Protein AF-A0A5C6TN48-F1 (afdb_monomer_lite)

Structure (mmCIF, N/CA/C/O backbone):
data_AF-A0A5C6TN48-F1
#
_entry.id   AF-A0A5C6TN48-F1
#
loop_
_atom_site.group_PDB
_atom_site.id
_atom_site.type_symbol
_atom_site.label_atom_id
_atom_site.label_alt_id
_atom_site.label_comp_id
_atom_site.label_asym_id
_atom_site.label_entity_id
_atom_site.label_seq_id
_atom_site.pdbx_PDB_ins_code
_atom_site.Cartn_x
_atom_site.Cartn_y
_atom_site.Cartn_z
_atom_site.occupancy
_atom_site.B_iso_or_equiv
_atom_site.auth_seq_id
_atom_site.auth_comp_id
_atom_site.auth_asym_id
_atom_site.auth_atom_id
_atom_site.pdbx_PDB_model_num
ATOM 1 N N . MET A 1 1 ? 13.654 4.649 -17.788 1.00 56.06 1 MET A N 1
ATOM 2 C CA . MET A 1 1 ? 13.158 5.630 -16.791 1.00 56.06 1 MET A CA 1
ATOM 3 C C . MET A 1 1 ? 13.043 4.941 -15.436 1.00 56.06 1 MET A C 1
ATOM 5 O O . MET A 1 1 ? 12.316 3.961 -15.335 1.00 56.06 1 MET A O 1
ATOM 9 N N . LYS A 1 2 ? 13.789 5.384 -14.416 1.00 65.75 2 LYS A N 1
ATOM 10 C CA . LYS A 1 2 ? 13.755 4.782 -13.071 1.00 65.75 2 LYS A CA 1
ATOM 11 C C . LYS A 1 2 ? 12.510 5.300 -12.344 1.00 65.75 2 LYS A C 1
ATOM 13 O O . LYS A 1 2 ? 12.478 6.454 -11.927 1.00 65.75 2 LYS A O 1
ATOM 18 N N . VAL A 1 3 ? 11.457 4.489 -12.268 1.00 69.12 3 VAL A N 1
ATOM 19 C CA . VAL A 1 3 ? 10.234 4.854 -11.536 1.00 69.12 3 VAL A CA 1
ATOM 20 C C . VAL A 1 3 ? 10.552 4.872 -10.049 1.00 69.12 3 VAL A C 1
ATOM 22 O O . VAL A 1 3 ? 10.960 3.856 -9.488 1.00 69.12 3 VAL A O 1
ATOM 25 N N . LYS A 1 4 ? 10.396 6.039 -9.419 1.00 80.94 4 LYS A N 1
ATOM 26 C CA . LYS A 1 4 ? 10.562 6.157 -7.972 1.00 80.94 4 LYS A CA 1
ATOM 27 C C . LYS A 1 4 ? 9.486 5.307 -7.285 1.00 80.94 4 LYS A C 1
ATOM 29 O O . LYS A 1 4 ? 8.317 5.398 -7.673 1.00 80.94 4 LYS A O 1
ATOM 34 N N . PRO A 1 5 ? 9.853 4.467 -6.306 1.00 86.81 5 PRO A N 1
ATOM 35 C CA . PRO A 1 5 ? 8.863 3.798 -5.485 1.00 86.81 5 PRO A CA 1
ATOM 36 C C . PRO A 1 5 ? 8.024 4.848 -4.754 1.00 86.81 5 PRO A C 1
ATOM 38 O O . PRO A 1 5 ? 8.564 5.817 -4.229 1.00 86.81 5 PRO A O 1
ATOM 41 N N . LYS A 1 6 ? 6.703 4.667 -4.765 1.00 89.88 6 LYS A N 1
ATOM 42 C CA . LYS A 1 6 ? 5.749 5.561 -4.101 1.00 89.88 6 LYS A CA 1
ATOM 43 C C . LYS A 1 6 ? 5.365 5.025 -2.726 1.00 89.88 6 LYS A C 1
ATOM 45 O O . LYS A 1 6 ? 5.099 5.803 -1.821 1.00 89.88 6 LYS A O 1
ATOM 50 N N . TYR A 1 7 ? 5.375 3.705 -2.580 1.00 92.25 7 TYR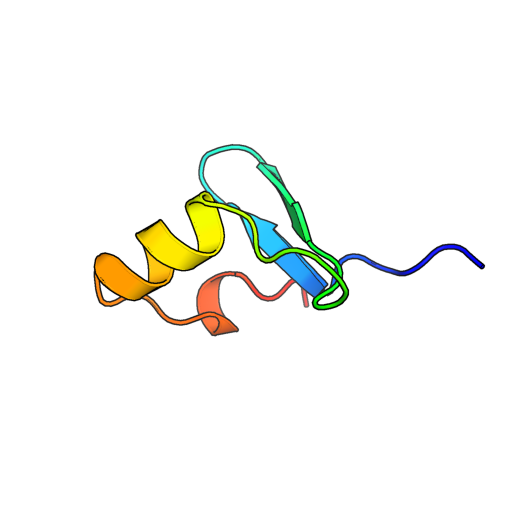 A N 1
ATOM 51 C CA . TYR A 1 7 ? 5.015 2.995 -1.367 1.00 92.25 7 TYR A CA 1
ATOM 52 C C . TYR A 1 7 ? 6.178 2.122 -0.889 1.00 92.25 7 TYR A C 1
ATOM 54 O O . TYR A 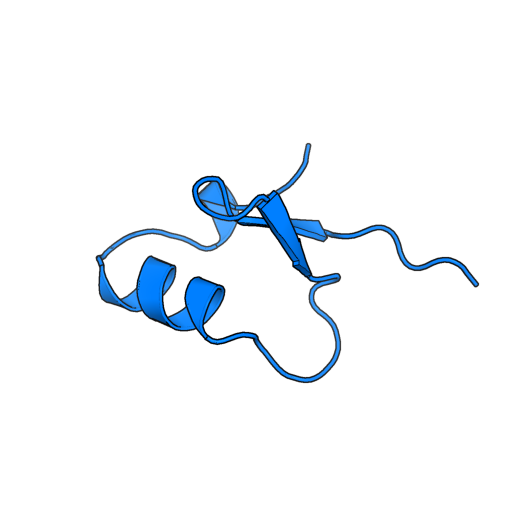1 7 ? 6.908 1.562 -1.711 1.00 92.25 7 TYR A O 1
ATOM 62 N N . ARG A 1 8 ? 6.325 1.969 0.424 1.00 91.50 8 ARG A N 1
ATOM 63 C CA . ARG A 1 8 ? 7.272 1.089 1.099 1.00 91.50 8 ARG A CA 1
A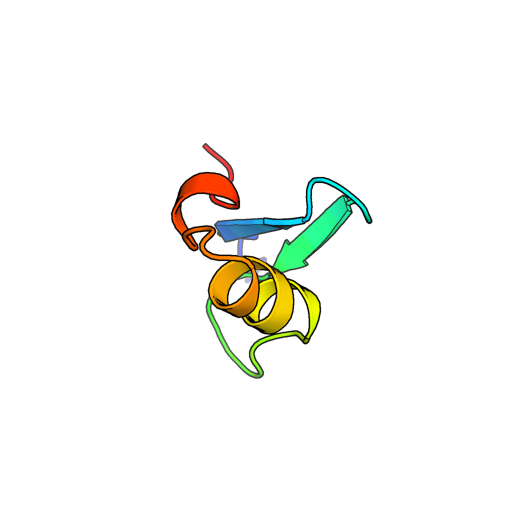TOM 64 C C . ARG A 1 8 ? 6.587 0.358 2.240 1.00 91.50 8 ARG A C 1
ATOM 66 O O . ARG A 1 8 ? 5.871 0.955 3.036 1.00 91.50 8 ARG A O 1
ATOM 73 N N . ASP A 1 9 ? 6.861 -0.930 2.320 1.00 90.31 9 ASP A N 1
ATOM 74 C CA . ASP A 1 9 ? 6.456 -1.783 3.416 1.00 90.31 9 ASP A CA 1
ATOM 75 C C . ASP A 1 9 ? 7.357 -1.538 4.639 1.00 90.31 9 ASP A C 1
ATOM 77 O O . ASP A 1 9 ? 8.578 -1.702 4.525 1.00 90.31 9 ASP A O 1
ATOM 81 N N . PRO A 1 10 ? 6.811 -1.151 5.804 1.00 84.69 10 PRO A N 1
ATOM 82 C CA . PRO A 1 10 ? 7.603 -0.934 7.010 1.00 84.69 10 PRO A CA 1
ATOM 83 C C . PRO A 1 10 ? 8.113 -2.236 7.641 1.00 84.69 10 PRO A C 1
ATOM 85 O O . PRO A 1 10 ? 9.102 -2.187 8.365 1.00 84.69 10 PRO A O 1
ATOM 88 N N . GLN A 1 11 ? 7.481 -3.385 7.372 1.00 86.44 11 GLN A N 1
ATOM 89 C CA . GLN A 1 11 ? 7.926 -4.676 7.911 1.00 86.44 11 GLN A CA 1
ATOM 90 C C . GLN A 1 11 ? 9.061 -5.298 7.093 1.00 86.4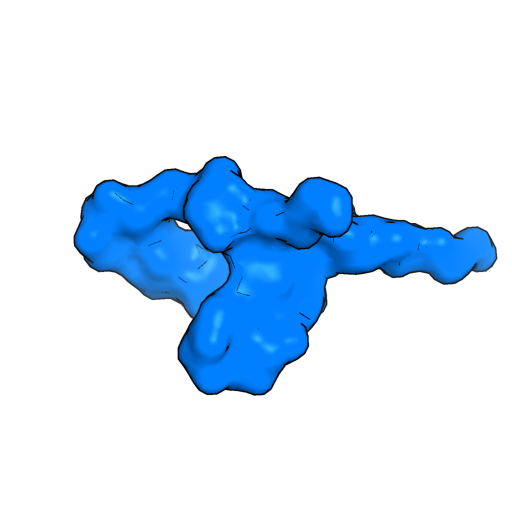4 11 GLN A C 1
ATOM 92 O O . GLN A 1 11 ? 10.094 -5.658 7.647 1.00 86.44 11 GLN A O 1
ATOM 97 N N . SER A 1 12 ? 8.885 -5.420 5.778 1.00 87.25 12 SER A N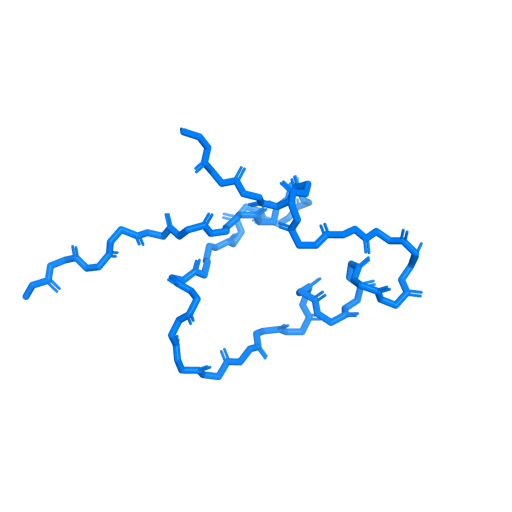 1
ATOM 98 C CA . SER A 1 12 ? 9.813 -6.139 4.891 1.00 87.25 12 SER A CA 1
ATOM 99 C C . SER A 1 12 ? 10.767 -5.206 4.145 1.00 87.25 12 SER A C 1
ATOM 101 O O . SER A 1 12 ? 11.713 -5.660 3.509 1.00 87.25 12 SER A O 1
ATOM 103 N N . GLY A 1 13 ? 10.501 -3.896 4.135 1.00 88.50 13 GLY A N 1
ATOM 104 C CA . GLY A 1 13 ? 11.270 -2.924 3.356 1.00 88.50 13 GLY A CA 1
ATOM 105 C C . GLY A 1 13 ? 11.003 -2.961 1.847 1.00 88.50 13 GLY A C 1
ATOM 106 O O . GLY A 1 13 ? 11.630 -2.198 1.110 1.00 88.50 13 GLY A O 1
ATOM 107 N N . HIS A 1 14 ? 10.076 -3.806 1.382 1.00 90.94 14 HIS A N 1
ATOM 108 C CA . HIS A 1 14 ? 9.664 -3.873 -0.018 1.00 90.94 14 HIS A CA 1
ATOM 109 C C . HIS A 1 14 ? 9.098 -2.546 -0.497 1.00 90.94 14 HIS A C 1
ATOM 111 O O . HIS A 1 14 ? 8.480 -1.812 0.263 1.00 90.94 14 HIS A O 1
ATOM 117 N N . THR A 1 15 ? 9.280 -2.239 -1.777 1.00 91.56 15 THR A N 1
ATOM 118 C CA . THR A 1 15 ? 8.789 -0.987 -2.349 1.00 91.56 15 THR A CA 1
ATOM 119 C C . THR A 1 15 ? 7.904 -1.235 -3.558 1.00 91.56 15 THR A C 1
ATOM 121 O O . THR A 1 15 ? 8.086 -2.198 -4.300 1.00 91.56 15 THR A O 1
ATOM 124 N N . TRP A 1 16 ? 6.913 -0.368 -3.748 1.00 91.38 16 TRP A N 1
ATOM 125 C CA . TRP A 1 16 ? 5.992 -0.421 -4.872 1.00 91.38 16 TRP A CA 1
ATOM 126 C C . TRP A 1 16 ? 5.802 0.967 -5.470 1.00 91.38 16 TRP A C 1
ATOM 128 O O . TRP A 1 16 ? 5.617 1.962 -4.775 1.00 91.38 16 TRP A O 1
AT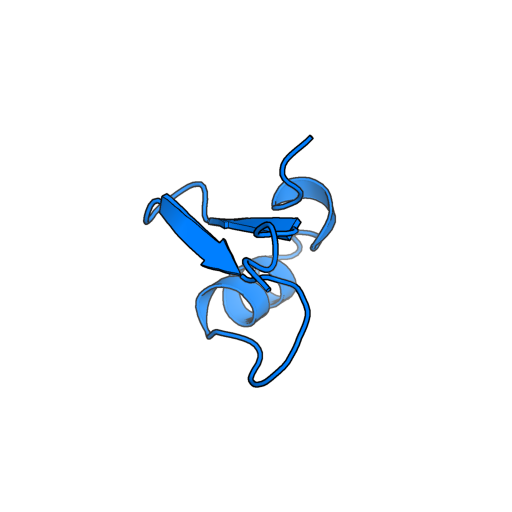OM 138 N N . THR A 1 17 ? 5.855 1.055 -6.792 1.00 89.62 17 THR A N 1
ATOM 139 C CA . THR A 1 17 ? 5.783 2.328 -7.525 1.00 89.62 17 THR A CA 1
ATOM 140 C C . THR A 1 17 ? 4.350 2.842 -7.681 1.00 89.62 17 THR A C 1
ATOM 142 O O . THR A 1 17 ? 4.152 3.946 -8.180 1.00 89.62 17 THR A O 1
ATOM 145 N N . GLY A 1 18 ? 3.342 2.066 -7.264 1.00 87.31 18 GLY A N 1
ATOM 146 C CA . GLY A 1 18 ? 1.931 2.366 -7.523 1.00 87.31 18 GLY A CA 1
ATOM 147 C C . GLY A 1 18 ? 1.487 2.033 -8.949 1.00 87.31 18 GLY A C 1
ATOM 148 O O . GLY A 1 18 ? 0.370 2.366 -9.332 1.00 87.31 18 GLY A O 1
ATOM 149 N N . ARG A 1 19 ? 2.360 1.407 -9.749 1.00 84.25 19 ARG A N 1
ATOM 150 C CA . ARG A 1 19 ? 2.058 0.934 -11.103 1.00 84.25 19 ARG A CA 1
ATOM 151 C C . ARG A 1 19 ? 2.254 -0.577 -11.187 1.00 84.25 19 ARG A C 1
ATOM 153 O O . ARG A 1 19 ? 3.174 -1.119 -10.579 1.00 84.25 19 ARG A O 1
ATOM 160 N N . GLY A 1 20 ? 1.421 -1.236 -11.988 1.00 84.69 20 GLY A N 1
ATOM 161 C CA . GLY A 1 20 ? 1.468 -2.685 -12.186 1.00 84.69 20 GLY A CA 1
ATOM 162 C C . GLY A 1 20 ? 0.788 -3.469 -11.063 1.00 84.69 20 GLY A C 1
ATOM 163 O O . GLY A 1 20 ? -0.082 -2.947 -10.367 1.00 84.69 20 GLY A O 1
ATOM 164 N N . LEU A 1 21 ? 1.174 -4.738 -10.911 1.00 88.94 21 LEU A N 1
ATOM 165 C CA . LEU A 1 21 ? 0.554 -5.655 -9.958 1.00 88.94 21 LEU A CA 1
ATOM 166 C C . LEU A 1 21 ? 0.723 -5.145 -8.522 1.00 88.94 21 LEU A C 1
ATOM 168 O O . LEU A 1 21 ? 1.839 -4.902 -8.063 1.00 88.94 21 LEU A O 1
ATOM 172 N N . GLN A 1 22 ? -0.399 -5.001 -7.820 1.00 89.06 22 GLN A N 1
ATOM 173 C CA . GLN A 1 22 ? -0.401 -4.599 -6.423 1.00 89.06 22 GLN A CA 1
ATOM 174 C C . GLN A 1 22 ? 0.111 -5.763 -5.556 1.00 89.06 22 GLN A C 1
ATOM 176 O O . GLN A 1 22 ? -0.467 -6.855 -5.600 1.00 89.06 22 GLN A O 1
ATOM 181 N N . PRO A 1 23 ? 1.192 -5.566 -4.785 1.00 91.69 23 PRO A N 1
ATOM 182 C CA . PRO A 1 23 ? 1.803 -6.637 -4.017 1.00 91.69 23 PRO A CA 1
ATOM 183 C C . PRO A 1 23 ? 0.961 -7.017 -2.796 1.00 91.69 23 PRO A C 1
ATOM 185 O O . PRO A 1 23 ? 0.140 -6.242 -2.302 1.00 91.69 23 PRO A O 1
ATOM 188 N N . ARG A 1 24 ? 1.189 -8.231 -2.291 1.00 91.88 24 ARG A N 1
ATOM 189 C CA . ARG A 1 24 ? 0.395 -8.821 -1.207 1.00 91.88 24 ARG A CA 1
ATOM 190 C C . ARG A 1 24 ? 0.435 -7.999 0.086 1.00 91.88 24 ARG A C 1
ATOM 192 O O . ARG A 1 24 ? -0.619 -7.760 0.655 1.00 91.88 24 ARG A O 1
ATOM 199 N N . TRP A 1 25 ? 1.595 -7.459 0.457 1.00 90.69 25 TRP A N 1
ATOM 200 C CA . TRP A 1 25 ? 1.747 -6.622 1.654 1.00 90.69 25 TRP A CA 1
ATOM 201 C C . TRP A 1 25 ? 0.909 -5.334 1.612 1.00 90.69 25 TRP A C 1
ATOM 203 O O . TRP A 1 25 ? 0.421 -4.898 2.646 1.00 90.69 25 TRP A O 1
ATOM 213 N N . ILE A 1 26 ? 0.667 -4.749 0.427 1.00 90.88 26 ILE A N 1
ATOM 214 C CA . ILE A 1 26 ? -0.260 -3.611 0.285 1.00 90.88 26 ILE A CA 1
ATOM 215 C C . ILE A 1 26 ? -1.681 -4.072 0.621 1.00 90.88 26 ILE A C 1
ATOM 217 O O . ILE A 1 26 ? -2.383 -3.404 1.373 1.00 90.88 26 ILE A O 1
ATOM 221 N N . LYS A 1 27 ? -2.105 -5.223 0.083 1.00 90.75 27 LYS A N 1
ATOM 222 C CA . LYS A 1 27 ? -3.431 -5.791 0.362 1.00 90.75 27 LYS A CA 1
ATOM 223 C C . LYS A 1 27 ? -3.588 -6.170 1.831 1.00 90.75 27 LYS A C 1
ATOM 225 O O . LYS A 1 27 ? -4.631 -5.895 2.403 1.00 90.75 27 LYS A O 1
ATOM 230 N N . GLU A 1 28 ? -2.565 -6.761 2.439 1.00 90.81 28 GLU A N 1
ATOM 231 C CA . GLU A 1 28 ? -2.557 -7.134 3.858 1.00 90.81 28 GLU A CA 1
ATOM 232 C C . GLU A 1 28 ? -2.585 -5.894 4.758 1.00 90.81 28 GLU A C 1
ATOM 234 O O . GLU A 1 28 ? -3.366 -5.846 5.704 1.00 90.81 28 GLU A O 1
ATOM 239 N N . ALA A 1 29 ? -1.825 -4.850 4.421 1.00 88.44 29 ALA A N 1
ATOM 240 C CA . ALA A 1 29 ? -1.864 -3.581 5.140 1.00 88.44 29 ALA A CA 1
ATOM 241 C C . ALA A 1 29 ? -3.240 -2.903 5.052 1.00 88.44 29 ALA A C 1
ATOM 243 O O . ALA A 1 29 ? -3.718 -2.382 6.056 1.00 88.44 29 ALA A O 1
ATOM 244 N N . LEU A 1 30 ? -3.895 -2.950 3.885 1.00 88.94 30 LEU A N 1
ATOM 245 C CA . LEU A 1 30 ? -5.268 -2.461 3.712 1.00 88.94 30 LEU A CA 1
ATOM 246 C C . LEU A 1 30 ? -6.290 -3.329 4.467 1.00 88.94 30 LEU A C 1
ATOM 248 O O . LEU A 1 30 ? -7.209 -2.802 5.086 1.00 88.94 30 LEU A O 1
ATOM 252 N N . ALA A 1 31 ? -6.122 -4.653 4.453 1.00 90.06 31 ALA A N 1
ATOM 253 C CA . ALA A 1 31 ? -7.010 -5.595 5.136 1.00 90.06 31 ALA A CA 1
ATOM 254 C C . ALA A 1 31 ? -6.911 -5.506 6.668 1.00 90.06 31 ALA A C 1
ATOM 256 O O . ALA A 1 31 ? -7.903 -5.709 7.358 1.00 90.06 31 ALA A O 1
ATOM 257 N N . SER A 1 32 ? -5.740 -5.148 7.201 1.00 86.81 32 SER A N 1
ATOM 258 C CA . SER A 1 32 ? -5.504 -4.934 8.636 1.00 86.81 32 SER A CA 1
ATOM 259 C C . SER A 1 32 ? -6.080 -3.600 9.158 1.00 86.81 32 SER A C 1
ATOM 261 O O . SER A 1 32 ? -5.809 -3.192 10.284 1.00 86.81 32 SER A O 1
ATOM 263 N N . GLY A 1 33 ? -6.852 -2.878 8.335 1.00 86.44 33 GLY A N 1
ATOM 264 C CA . GLY A 1 33 ? -7.396 -1.557 8.668 1.00 86.44 33 GLY A CA 1
ATOM 265 C C . GLY A 1 33 ? -6.386 -0.414 8.522 1.00 86.44 33 GLY A C 1
ATOM 266 O O . GLY A 1 33 ? -6.654 0.711 8.940 1.00 86.44 33 GLY A O 1
ATOM 267 N N . GLY A 1 34 ? -5.217 -0.684 7.937 1.00 86.31 34 GLY A N 1
ATOM 268 C CA . GLY A 1 34 ? -4.252 0.340 7.558 1.00 86.31 34 GLY A CA 1
ATOM 269 C C . GLY A 1 34 ? -4.626 1.021 6.242 1.00 86.31 34 GLY A C 1
ATOM 270 O O . GLY A 1 34 ? -5.454 0.544 5.470 1.00 86.31 34 GLY A O 1
ATOM 271 N N . THR A 1 35 ? -3.977 2.147 5.950 1.00 87.06 35 THR A N 1
ATOM 272 C CA . THR A 1 35 ? -4.150 2.867 4.683 1.00 87.06 35 THR A CA 1
ATOM 273 C C . THR A 1 35 ? -2.873 2.824 3.851 1.00 87.06 35 THR A C 1
ATOM 275 O O . THR A 1 35 ? -1.756 2.777 4.372 1.00 87.06 35 THR A O 1
ATOM 278 N N . LEU A 1 36 ? -3.032 2.905 2.526 1.00 84.81 36 LEU A N 1
ATOM 279 C CA . LEU A 1 36 ? -1.925 3.083 1.576 1.00 84.81 36 LEU A CA 1
ATOM 280 C C . LEU A 1 36 ? -1.049 4.298 1.918 1.00 84.81 36 LEU A C 1
ATOM 282 O O . LEU A 1 36 ? 0.136 4.311 1.595 1.00 84.81 36 LEU A O 1
ATOM 286 N N . GLU A 1 37 ? -1.616 5.304 2.584 1.00 86.62 37 GLU A N 1
ATOM 287 C CA . GLU A 1 37 ? -0.919 6.523 2.992 1.00 86.62 37 GLU A CA 1
ATOM 288 C C . GLU A 1 37 ? 0.189 6.260 4.007 1.00 86.62 37 GLU A C 1
ATOM 290 O O . GLU A 1 37 ? 1.245 6.881 3.943 1.00 86.62 37 GLU A O 1
ATOM 295 N N . ARG A 1 38 ? -0.004 5.287 4.899 1.00 87.00 38 ARG A N 1
ATOM 296 C CA . ARG A 1 38 ? 1.015 4.875 5.873 1.00 87.00 38 ARG A CA 1
ATOM 297 C C . ARG A 1 38 ? 2.227 4.223 5.217 1.00 87.00 38 ARG A C 1
ATOM 299 O O . ARG A 1 38 ? 3.306 4.190 5.797 1.00 87.00 38 ARG A O 1
ATOM 306 N N . LEU A 1 39 ? 2.031 3.712 4.010 1.00 89.06 39 LEU A N 1
ATOM 307 C CA . LEU A 1 39 ? 3.065 3.088 3.206 1.00 89.06 39 LEU A CA 1
ATOM 308 C C . LEU A 1 39 ? 3.718 4.111 2.274 1.00 89.06 39 LEU A C 1
ATOM 310 O O . LEU A 1 39 ? 4.701 3.769 1.634 1.00 89.06 39 LEU A O 1
ATOM 314 N N . LEU A 1 40 ? 3.207 5.344 2.153 1.00 90.44 40 LEU A N 1
ATOM 315 C CA . LEU A 1 40 ? 3.801 6.353 1.276 1.00 90.44 40 LEU A CA 1
ATOM 316 C C . LEU A 1 40 ? 5.222 6.698 1.723 1.00 90.44 40 LEU A C 1
ATOM 318 O O . LEU A 1 40 ? 5.477 7.035 2.878 1.00 90.44 40 LEU A O 1
ATOM 322 N N . ILE A 1 41 ? 6.138 6.676 0.762 1.00 86.56 41 ILE A N 1
ATOM 323 C CA . ILE A 1 41 ? 7.474 7.237 0.923 1.00 86.56 41 ILE A CA 1
ATOM 324 C C . ILE A 1 41 ? 7.344 8.744 0.665 1.00 86.56 41 ILE A C 1
ATOM 326 O O . ILE A 1 41 ? 6.943 9.130 -0.435 1.00 86.56 41 ILE A O 1
ATOM 330 N N . LYS A 1 42 ? 7.618 9.574 1.679 1.00 73.06 42 LYS A N 1
ATOM 331 C CA . LYS A 1 42 ? 7.750 11.033 1.526 1.00 73.06 42 LYS A CA 1
ATOM 332 C C . LYS A 1 42 ? 9.112 11.400 0.948 1.00 73.06 42 LYS A C 1
ATOM 334 O O . LYS A 1 42 ? 10.102 10.738 1.329 1.00 73.06 42 LYS A O 1
#

Organism: NCBI:txid392597

Radius of gyration: 9.87 Å; chains: 1; bounding box: 21×20×26 Å

Sequence (42 aa):
MKVKPKYRDPQSGHTWTGRGLQPRWIKEALASGGTLERLLIK

Secondary structure (DSSP, 8-state):
--PPP-EE-TTT--EE-SSSSPPHHHHHHHHTT--GGGGB--

pLDDT: mean 86.32, std 7.3, range [56.06, 92.25]

Foldseek 3Di:
DDQDFQFADPPPRDTHSPDDDDDPSQVVCVVVVHDSVVRGDD

InterPro domains:
  IPR027444 DNA-binding protein H-NS-like, C-terminal domain [PF00816] (2-41)
  IPR027444 DNA-binding protein H-NS-like, C-terminal domain [SM00528] (2-41)
  IPR037150 Histone-like protein H-NS, C-terminal domain superfamily [G3DSA:4.10.430.10] (1-42)